Protein AF-A0A6C0H0J2-F1 (afdb_monomer)

Mean predicted aligned error: 14.06 Å

Sequence (128 aa):
MAEENIIEDLKEMIVNWLSLDDKIKEISNGLKELNNEKKQFESYILDYMTKLNKPIIDTSSGKLIKDEKKTKKSLKEDIVTSALTEITGDKIKAAEFTKFIFDKRPEVENIKLKRMKLPNKNVKTKNI

InterPro domains:
  IPR043918 Protein of unknown function DUF5760 [PF19064] (34-116)

pLDDT: mean 75.24, std 10.93, range [40.91, 89.19]

Organism: NCBI:txid1070528

Structure (mmCIF, N/CA/C/O backbone):
data_AF-A0A6C0H0J2-F1
#
_entry.id   AF-A0A6C0H0J2-F1
#
loop_
_atom_site.group_PDB
_atom_site.id
_atom_site.type_symbol
_atom_site.label_atom_id
_atom_site.label_alt_id
_atom_site.label_comp_id
_atom_site.label_asym_id
_atom_site.label_entity_id
_atom_site.label_seq_id
_atom_site.pdbx_PDB_ins_code
_atom_site.Cartn_x
_atom_site.Cartn_y
_atom_site.Cartn_z
_atom_site.occupancy
_atom_site.B_iso_or_equiv
_atom_site.auth_seq_id
_atom_site.auth_comp_id
_atom_site.auth_asym_id
_atom_site.auth_atom_id
_atom_site.pdbx_PDB_model_num
ATOM 1 N N . MET A 1 1 ? -3.577 7.032 -48.182 1.00 53.25 1 MET A N 1
ATOM 2 C CA . MET A 1 1 ? -2.225 7.551 -47.874 1.00 53.25 1 MET A CA 1
ATOM 3 C C . MET A 1 1 ? -2.108 8.188 -46.488 1.00 53.25 1 MET A C 1
ATOM 5 O O . MET A 1 1 ? -1.158 7.849 -45.806 1.00 53.25 1 MET A O 1
ATOM 9 N N . ALA A 1 2 ? -3.017 9.061 -46.023 1.00 59.59 2 ALA A N 1
ATOM 10 C CA . ALA A 1 2 ? -2.908 9.620 -44.660 1.00 59.59 2 ALA A CA 1
ATOM 11 C C . ALA A 1 2 ? -3.214 8.594 -43.544 1.00 59.59 2 ALA A C 1
ATOM 13 O O . ALA A 1 2 ? -2.555 8.592 -42.514 1.00 59.59 2 ALA A O 1
ATOM 14 N N . GLU A 1 3 ? -4.172 7.692 -43.769 1.00 60.56 3 GLU A N 1
ATOM 15 C CA . GLU A 1 3 ? -4.593 6.693 -42.773 1.00 60.56 3 GLU A CA 1
ATOM 16 C C . GLU A 1 3 ? -3.572 5.559 -42.566 1.00 60.56 3 GLU A C 1
ATOM 18 O O . GLU A 1 3 ? -3.422 5.068 -41.453 1.00 60.56 3 GLU A O 1
ATOM 23 N N . GLU A 1 4 ? -2.817 5.176 -43.601 1.00 62.44 4 GLU A N 1
ATOM 24 C CA . GLU A 1 4 ? -1.798 4.115 -43.510 1.00 62.44 4 GLU A CA 1
ATOM 25 C C . GLU A 1 4 ? -0.586 4.523 -42.669 1.00 62.44 4 GLU A C 1
ATOM 27 O O . GLU A 1 4 ? -0.106 3.717 -41.876 1.00 62.44 4 GLU A O 1
ATOM 32 N N . ASN A 1 5 ? -0.140 5.780 -42.765 1.00 66.44 5 ASN A N 1
ATOM 33 C CA . ASN A 1 5 ? 0.973 6.277 -41.947 1.00 66.44 5 ASN A CA 1
ATOM 34 C C . ASN A 1 5 ? 0.604 6.320 -40.454 1.00 66.44 5 ASN A C 1
ATOM 36 O O . ASN A 1 5 ? 1.403 5.936 -39.609 1.00 66.44 5 ASN A O 1
ATOM 40 N N . ILE A 1 6 ? -0.643 6.687 -40.131 1.00 70.94 6 ILE A N 1
ATOM 41 C CA . ILE A 1 6 ? -1.146 6.706 -38.746 1.00 70.94 6 ILE A CA 1
ATOM 42 C C . ILE A 1 6 ? -1.169 5.290 -38.153 1.00 70.94 6 ILE A C 1
ATOM 44 O O . ILE A 1 6 ? -0.875 5.097 -36.974 1.00 70.94 6 ILE A O 1
ATOM 48 N N . ILE A 1 7 ? -1.514 4.283 -38.958 1.00 72.50 7 ILE A N 1
ATOM 49 C CA . ILE A 1 7 ? -1.540 2.885 -38.517 1.00 72.50 7 ILE A CA 1
ATOM 50 C C . ILE A 1 7 ? -0.120 2.362 -38.260 1.00 72.50 7 ILE A C 1
ATOM 52 O O . ILE A 1 7 ? 0.075 1.602 -37.309 1.00 72.50 7 ILE A O 1
ATOM 56 N N . GLU A 1 8 ? 0.864 2.757 -39.068 1.00 74.25 8 GLU A N 1
ATOM 57 C CA . GLU A 1 8 ? 2.257 2.337 -38.888 1.00 74.25 8 GLU A CA 1
ATOM 58 C C . GLU A 1 8 ? 2.889 2.983 -37.642 1.00 74.25 8 GLU A C 1
ATOM 60 O O . GLU A 1 8 ? 3.442 2.269 -36.802 1.00 74.25 8 GLU A O 1
ATOM 65 N N . ASP A 1 9 ? 2.666 4.284 -37.427 1.00 75.94 9 ASP A N 1
ATOM 66 C CA . ASP A 1 9 ? 3.095 4.997 -36.213 1.00 75.94 9 ASP A CA 1
ATOM 67 C C . ASP A 1 9 ? 2.476 4.378 -34.944 1.00 75.94 9 ASP A C 1
ATOM 69 O O . ASP A 1 9 ? 3.144 4.184 -33.923 1.00 75.94 9 ASP A O 1
ATOM 73 N N . LEU A 1 10 ? 1.195 3.993 -35.004 1.00 77.19 10 LEU A N 1
ATOM 74 C CA . LEU A 1 10 ? 0.521 3.308 -33.899 1.00 77.19 10 LEU A CA 1
ATOM 75 C C . LEU A 1 10 ? 1.131 1.932 -33.609 1.00 77.19 10 LEU A C 1
ATOM 77 O O . LEU A 1 10 ? 1.275 1.571 -32.438 1.00 77.19 10 LEU A O 1
ATOM 81 N N . LYS A 1 11 ? 1.506 1.157 -34.635 1.00 78.44 11 LYS A N 1
ATOM 82 C CA . LYS A 1 11 ? 2.172 -0.141 -34.436 1.00 78.44 11 LYS A CA 1
ATOM 83 C C . LYS A 1 11 ? 3.514 0.036 -33.737 1.00 78.44 11 LYS A C 1
ATOM 85 O O . LYS A 1 11 ? 3.776 -0.688 -32.775 1.00 78.44 11 LYS A O 1
ATOM 90 N N . GLU A 1 12 ? 4.330 1.001 -34.158 1.00 82.88 12 GLU A N 1
ATOM 91 C CA . GLU A 1 12 ? 5.611 1.284 -33.505 1.00 82.88 12 GLU A CA 1
ATOM 92 C C . GLU A 1 12 ? 5.419 1.722 -32.048 1.00 82.88 12 GLU A C 1
ATOM 94 O O . GLU A 1 12 ? 6.089 1.205 -31.150 1.00 82.88 12 GLU A O 1
ATOM 99 N N . MET A 1 13 ? 4.449 2.602 -31.774 1.00 80.00 13 MET A N 1
ATOM 100 C CA . MET A 1 13 ? 4.119 3.009 -30.404 1.00 80.00 13 MET A CA 1
ATOM 101 C C . MET A 1 13 ? 3.652 1.830 -29.541 1.00 80.00 13 MET A C 1
ATOM 103 O O . MET A 1 13 ? 4.053 1.736 -28.380 1.00 80.00 13 MET A O 1
ATOM 107 N N . ILE A 1 14 ? 2.853 0.906 -30.084 1.00 81.62 14 ILE A N 1
ATOM 108 C CA . ILE A 1 14 ? 2.399 -0.295 -29.365 1.00 81.62 14 ILE A CA 1
ATOM 109 C C . ILE A 1 14 ? 3.573 -1.237 -29.074 1.00 81.62 14 ILE A C 1
ATOM 111 O O . ILE A 1 14 ? 3.680 -1.741 -27.955 1.00 81.62 14 ILE A O 1
ATOM 115 N N . VAL A 1 15 ? 4.471 -1.466 -30.038 1.00 84.31 15 VAL A N 1
ATOM 116 C CA . VAL A 1 15 ? 5.667 -2.306 -29.846 1.00 84.31 15 VAL A CA 1
ATOM 117 C C . VAL A 1 15 ? 6.587 -1.697 -28.789 1.00 84.31 15 VAL A C 1
ATOM 119 O O . VAL A 1 15 ? 7.010 -2.392 -27.860 1.00 84.31 15 VAL A O 1
ATOM 122 N N . ASN A 1 16 ? 6.825 -0.388 -28.864 1.00 85.81 16 ASN A N 1
ATOM 123 C CA . ASN A 1 16 ? 7.599 0.337 -27.862 1.00 85.81 16 ASN A CA 1
ATOM 124 C C . ASN A 1 16 ? 6.941 0.243 -26.481 1.00 85.81 16 ASN A C 1
ATOM 126 O O . ASN A 1 16 ? 7.617 -0.092 -25.508 1.00 85.81 16 ASN A O 1
ATOM 130 N N . TRP A 1 17 ? 5.623 0.435 -26.391 1.00 84.75 17 TRP A N 1
ATOM 131 C CA . TRP A 1 17 ? 4.876 0.303 -25.141 1.00 84.75 17 TRP A CA 1
ATOM 132 C C . TRP A 1 17 ? 4.976 -1.109 -24.544 1.00 84.75 17 TRP A C 1
ATOM 134 O O . TRP A 1 17 ? 5.211 -1.252 -23.345 1.00 84.75 17 TRP A O 1
ATOM 144 N N . LEU A 1 18 ? 4.872 -2.156 -25.369 1.00 83.50 18 LEU A N 1
ATOM 145 C CA . LEU A 1 18 ? 5.041 -3.544 -24.929 1.00 83.50 18 LEU A CA 1
ATOM 146 C C . LEU A 1 18 ? 6.457 -3.812 -24.409 1.00 83.50 18 LEU A C 1
ATOM 148 O O . LEU A 1 18 ? 6.607 -4.452 -23.369 1.00 83.50 18 LEU A O 1
ATOM 152 N N . SER A 1 19 ? 7.481 -3.284 -25.084 1.00 85.19 19 SER A N 1
ATOM 153 C CA . SER A 1 19 ? 8.870 -3.425 -24.637 1.00 85.19 19 SER A CA 1
ATOM 154 C C . SER A 1 19 ? 9.119 -2.735 -23.289 1.00 85.19 19 SER A C 1
ATOM 156 O O . SER A 1 19 ? 9.846 -3.260 -22.445 1.00 85.19 19 SER A O 1
ATOM 158 N N . LEU A 1 20 ? 8.481 -1.582 -23.056 1.00 84.44 20 LEU A N 1
ATOM 159 C CA . LEU A 1 20 ? 8.546 -0.868 -21.783 1.00 84.44 20 LEU A CA 1
ATOM 160 C C . LEU A 1 20 ? 7.810 -1.632 -20.677 1.00 84.44 20 LEU A C 1
ATOM 162 O O . LEU A 1 20 ? 8.346 -1.756 -19.579 1.00 84.44 20 LEU A O 1
ATOM 166 N N . ASP A 1 21 ? 6.630 -2.189 -20.958 1.00 82.69 21 ASP A N 1
ATOM 167 C CA . ASP A 1 21 ? 5.885 -3.037 -20.015 1.00 82.69 21 ASP A CA 1
ATOM 168 C C . ASP A 1 21 ? 6.693 -4.279 -19.597 1.00 82.69 21 ASP A C 1
ATOM 170 O O . ASP A 1 21 ? 6.709 -4.636 -18.416 1.00 82.69 21 ASP A O 1
ATOM 174 N N . ASP A 1 22 ? 7.406 -4.912 -20.533 1.00 84.31 22 ASP A N 1
ATOM 175 C CA . ASP A 1 22 ? 8.279 -6.052 -20.235 1.00 84.31 22 ASP A CA 1
ATOM 176 C C . ASP A 1 22 ? 9.484 -5.645 -19.368 1.00 84.31 22 ASP A C 1
ATOM 178 O O . ASP A 1 22 ? 9.700 -6.246 -18.312 1.00 84.31 22 ASP A O 1
ATOM 182 N N . LYS A 1 23 ? 10.183 -4.553 -19.707 1.00 87.38 23 LYS A N 1
ATOM 183 C CA . LYS A 1 23 ? 11.284 -4.018 -18.879 1.00 87.38 23 LYS A CA 1
ATOM 184 C C . LYS A 1 23 ? 10.828 -3.634 -17.470 1.00 87.38 23 LYS A C 1
ATOM 186 O O . LYS A 1 23 ? 11.516 -3.921 -16.492 1.00 87.38 23 LYS A O 1
ATOM 191 N N . ILE A 1 24 ? 9.654 -3.009 -17.339 1.00 86.06 24 ILE A N 1
ATOM 192 C CA . ILE A 1 24 ? 9.083 -2.646 -16.034 1.00 86.06 24 ILE A CA 1
ATOM 193 C C . ILE A 1 24 ? 8.821 -3.899 -15.199 1.00 86.06 24 ILE A C 1
ATOM 195 O O . ILE A 1 24 ? 9.069 -3.885 -13.994 1.00 86.06 24 ILE A O 1
ATOM 199 N N . LYS A 1 25 ? 8.344 -4.991 -15.804 1.00 84.44 25 LYS A N 1
ATOM 200 C CA . LYS A 1 25 ? 8.116 -6.251 -15.083 1.00 84.44 25 LYS A CA 1
ATOM 201 C C . LYS A 1 25 ? 9.409 -6.881 -14.595 1.00 84.44 25 LYS A C 1
ATOM 203 O O . LYS A 1 25 ? 9.448 -7.313 -13.445 1.00 84.44 25 LYS A O 1
ATOM 208 N N . GLU A 1 26 ? 10.446 -6.908 -15.425 1.00 87.12 26 GLU A N 1
ATOM 209 C CA . GLU A 1 26 ? 11.760 -7.430 -15.038 1.00 87.12 26 GLU A CA 1
ATOM 210 C C . GLU A 1 26 ? 12.349 -6.635 -13.869 1.00 87.12 26 GLU A C 1
ATOM 212 O O . GLU A 1 26 ? 12.660 -7.209 -12.823 1.00 87.12 26 GLU A O 1
ATOM 217 N N . ILE A 1 27 ? 12.387 -5.303 -13.989 1.00 89.19 27 ILE A N 1
ATOM 218 C CA . ILE A 1 27 ? 12.873 -4.418 -12.922 1.00 89.19 27 ILE A CA 1
ATOM 219 C C . ILE A 1 27 ? 12.006 -4.553 -11.667 1.00 89.19 27 ILE A C 1
ATOM 221 O O . ILE A 1 27 ? 12.528 -4.604 -10.557 1.00 89.19 27 ILE A O 1
ATOM 225 N N . SER A 1 28 ? 10.680 -4.640 -11.810 1.00 84.56 28 SER A N 1
ATOM 226 C CA . SER A 1 28 ? 9.767 -4.798 -10.674 1.00 84.56 28 SER A CA 1
ATOM 227 C C . SER A 1 28 ? 9.992 -6.115 -9.934 1.00 84.56 28 SER A C 1
ATOM 229 O O . SER A 1 28 ? 9.892 -6.140 -8.708 1.00 84.56 28 SER A O 1
ATOM 231 N N . ASN A 1 29 ? 10.308 -7.200 -10.643 1.00 87.00 29 ASN A N 1
ATOM 232 C CA . ASN A 1 29 ? 10.634 -8.478 -10.018 1.00 87.00 29 ASN A CA 1
ATOM 233 C C . ASN A 1 29 ? 11.962 -8.400 -9.257 1.00 87.00 29 ASN A C 1
ATOM 235 O O . ASN A 1 29 ? 11.972 -8.719 -8.069 1.00 87.00 29 ASN A O 1
ATOM 239 N N . GLY A 1 30 ? 13.021 -7.857 -9.867 1.00 85.81 30 GLY A N 1
ATOM 240 C CA . GLY A 1 30 ? 14.292 -7.635 -9.162 1.00 85.81 30 GLY A CA 1
ATOM 241 C C . GLY A 1 30 ? 14.137 -6.705 -7.950 1.00 85.81 30 GLY A C 1
ATOM 242 O O . GLY A 1 30 ? 14.680 -6.956 -6.877 1.00 85.81 30 GLY A O 1
ATOM 243 N N . LEU A 1 31 ? 13.300 -5.670 -8.059 1.00 84.56 31 LEU A N 1
ATOM 244 C CA . LEU A 1 31 ? 12.986 -4.769 -6.950 1.00 84.56 31 LEU A CA 1
ATOM 245 C C . LEU A 1 31 ? 12.247 -5.482 -5.807 1.00 84.56 31 LEU A C 1
ATOM 247 O O . LEU A 1 31 ? 12.436 -5.129 -4.642 1.00 84.56 31 LEU A O 1
ATOM 251 N N . LYS A 1 32 ? 11.386 -6.464 -6.103 1.00 85.00 32 LYS A N 1
ATOM 252 C CA . LYS A 1 32 ? 10.722 -7.272 -5.067 1.00 85.00 32 LYS A CA 1
ATOM 253 C C . LYS A 1 32 ? 11.722 -8.150 -4.327 1.00 85.00 32 LYS A C 1
ATOM 255 O O . LYS A 1 32 ? 11.633 -8.217 -3.105 1.00 85.00 32 LYS A O 1
ATOM 260 N N . GLU A 1 33 ? 12.652 -8.777 -5.042 1.00 87.62 33 GLU A N 1
ATOM 261 C CA . GLU A 1 33 ? 13.705 -9.615 -4.455 1.00 87.62 33 GLU A CA 1
ATOM 262 C C . GLU A 1 33 ? 14.607 -8.792 -3.531 1.00 87.62 33 GLU A C 1
ATOM 264 O O . GLU A 1 33 ? 14.683 -9.088 -2.338 1.00 87.62 33 GLU A O 1
ATOM 269 N N . LEU A 1 34 ? 15.148 -7.670 -4.020 1.00 84.69 34 LEU A N 1
ATOM 270 C CA . LEU A 1 34 ? 15.971 -6.755 -3.219 1.00 84.69 34 LEU A CA 1
ATOM 271 C C . LEU A 1 34 ? 15.228 -6.217 -1.988 1.00 84.69 34 LEU A C 1
ATOM 273 O O . LEU A 1 34 ? 15.791 -6.125 -0.897 1.00 84.69 34 LEU A O 1
ATOM 277 N N . ASN A 1 35 ? 13.944 -5.870 -2.130 1.00 81.50 35 ASN A N 1
ATOM 278 C CA . ASN A 1 35 ? 13.137 -5.438 -0.988 1.00 81.50 35 ASN A CA 1
ATOM 279 C C . ASN A 1 35 ? 12.871 -6.572 0.007 1.00 81.50 35 ASN A C 1
ATOM 281 O O . ASN A 1 35 ? 12.743 -6.301 1.201 1.00 81.50 35 ASN A O 1
ATOM 285 N N . ASN A 1 36 ? 12.749 -7.817 -0.453 1.00 85.31 36 ASN A N 1
ATOM 286 C CA . ASN A 1 36 ? 12.559 -8.961 0.427 1.00 85.31 36 ASN A CA 1
ATOM 287 C C . ASN A 1 36 ? 13.829 -9.247 1.232 1.00 85.31 36 ASN A C 1
ATOM 289 O O . ASN A 1 36 ? 13.753 -9.342 2.455 1.00 85.31 36 ASN A O 1
ATOM 293 N N . GLU A 1 37 ? 14.988 -9.281 0.574 1.00 85.81 37 GLU A N 1
ATOM 294 C CA . GLU A 1 37 ? 16.284 -9.426 1.244 1.00 85.81 37 GLU A CA 1
ATOM 295 C C . GLU A 1 37 ? 16.507 -8.301 2.257 1.00 85.81 37 GLU A C 1
ATOM 297 O O . GLU A 1 37 ? 16.794 -8.557 3.428 1.00 85.81 37 GLU A O 1
ATOM 302 N N . LYS A 1 38 ? 16.261 -7.045 1.858 1.00 83.56 38 LYS A N 1
ATOM 303 C CA . LYS A 1 38 ? 16.343 -5.893 2.764 1.00 83.56 38 LYS A CA 1
ATOM 304 C C . LYS A 1 38 ? 15.457 -6.070 3.998 1.00 83.56 38 LYS A C 1
ATOM 306 O O . LYS A 1 38 ? 15.921 -5.812 5.102 1.00 83.56 38 LYS A O 1
ATOM 311 N N . LYS A 1 39 ? 14.208 -6.520 3.835 1.00 81.88 39 LYS A N 1
ATOM 312 C CA . LYS A 1 39 ? 13.292 -6.763 4.964 1.00 81.88 39 LYS A CA 1
ATOM 313 C C . LYS A 1 39 ? 13.774 -7.880 5.882 1.00 81.88 39 LYS A C 1
ATOM 315 O O . LYS A 1 39 ? 13.591 -7.779 7.092 1.00 81.88 39 LYS A O 1
ATOM 320 N N . GLN A 1 40 ? 14.375 -8.933 5.329 1.00 83.94 40 GLN A N 1
ATOM 321 C CA . GLN A 1 40 ? 14.972 -9.995 6.136 1.00 83.94 40 GLN A CA 1
ATOM 322 C C . GLN A 1 40 ? 16.094 -9.422 7.004 1.00 83.94 40 GLN A C 1
ATOM 324 O O . GLN A 1 40 ? 16.043 -9.573 8.224 1.00 83.94 40 GLN A O 1
ATOM 329 N N . PHE A 1 41 ? 17.039 -8.685 6.411 1.00 82.69 41 PHE A N 1
ATOM 330 C CA . PHE A 1 41 ? 18.100 -8.007 7.162 1.00 82.69 41 PHE A CA 1
ATOM 331 C C . PHE A 1 41 ? 17.551 -7.008 8.181 1.00 82.69 41 PHE A C 1
ATOM 333 O O . PHE A 1 41 ? 18.004 -6.995 9.319 1.00 82.69 41 PHE A O 1
ATOM 340 N N . GLU A 1 42 ? 16.544 -6.215 7.819 1.00 80.75 42 GLU A N 1
ATOM 341 C CA . GLU A 1 42 ? 15.890 -5.268 8.722 1.00 80.75 42 GLU A CA 1
ATOM 342 C C . GLU A 1 42 ? 15.282 -5.976 9.938 1.00 80.75 42 GLU A C 1
ATOM 344 O O . GLU A 1 42 ? 15.499 -5.538 11.064 1.00 80.75 42 GLU A O 1
ATOM 349 N N . SER A 1 43 ? 14.603 -7.111 9.744 1.00 81.31 43 SER A N 1
ATOM 350 C CA . SER A 1 43 ? 14.065 -7.910 10.849 1.00 81.31 43 SER A CA 1
ATOM 351 C C . SER A 1 43 ? 15.168 -8.421 11.779 1.00 81.31 43 SER A C 1
A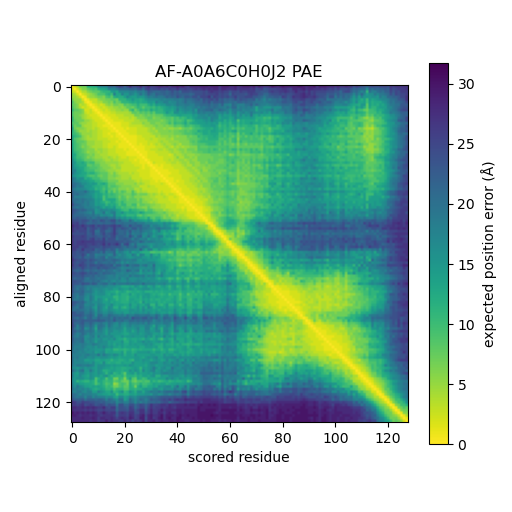TOM 353 O O . SER A 1 43 ? 15.006 -8.363 12.998 1.00 81.31 43 SER A O 1
ATOM 355 N N . TYR A 1 44 ? 16.292 -8.893 11.229 1.00 79.81 44 TYR A N 1
ATOM 356 C CA . TYR A 1 44 ? 17.440 -9.327 12.032 1.00 79.81 44 TYR A CA 1
ATOM 357 C C . TYR A 1 44 ? 18.075 -8.162 12.794 1.00 79.81 44 TYR A C 1
ATOM 359 O O . TYR A 1 44 ? 18.401 -8.298 13.972 1.00 79.81 44 TYR A O 1
ATOM 367 N N . ILE A 1 45 ? 18.221 -7.003 12.150 1.00 80.12 45 ILE A N 1
ATOM 368 C CA . ILE A 1 45 ? 18.804 -5.811 12.769 1.00 80.12 45 ILE A CA 1
ATOM 369 C C . ILE A 1 45 ? 17.885 -5.273 13.870 1.00 80.12 45 ILE A C 1
ATOM 371 O O . ILE A 1 45 ? 18.377 -4.924 14.937 1.00 80.12 45 ILE A O 1
ATOM 375 N N . LEU A 1 46 ? 16.566 -5.256 13.667 1.00 77.25 46 LEU A N 1
ATOM 376 C CA . LEU A 1 46 ? 15.597 -4.844 14.686 1.00 77.25 46 LEU A CA 1
ATOM 377 C C . LEU A 1 46 ? 15.596 -5.783 15.900 1.00 77.25 46 LEU A C 1
ATOM 379 O O . LEU A 1 46 ? 15.548 -5.304 17.036 1.00 77.25 46 LEU A O 1
ATOM 383 N N . ASP A 1 47 ? 15.686 -7.099 15.683 1.00 79.44 47 ASP A N 1
ATOM 384 C CA . ASP A 1 47 ? 15.826 -8.081 16.765 1.00 79.44 47 ASP A CA 1
ATOM 385 C C . ASP A 1 47 ? 17.143 -7.873 17.532 1.00 79.44 47 ASP A C 1
ATOM 387 O O . ASP A 1 47 ? 17.162 -7.818 18.763 1.00 79.44 47 ASP A O 1
ATOM 391 N N . TYR A 1 48 ? 18.243 -7.639 16.814 1.00 76.06 48 TYR A N 1
ATOM 392 C CA . TYR A 1 48 ? 19.551 -7.371 17.410 1.00 76.06 48 TYR A CA 1
ATOM 393 C C . TYR A 1 48 ? 19.600 -6.038 18.179 1.00 76.06 48 TYR A C 1
ATOM 395 O O . TYR A 1 48 ? 20.121 -5.982 19.294 1.00 76.06 48 TYR A O 1
ATOM 403 N N . MET A 1 49 ? 18.999 -4.973 17.638 1.00 73.25 49 MET A N 1
ATOM 404 C CA . MET A 1 49 ? 18.850 -3.671 18.303 1.00 73.25 49 MET A CA 1
ATOM 405 C C . MET A 1 49 ? 18.015 -3.781 19.582 1.00 73.25 49 MET A C 1
ATOM 407 O O . MET A 1 49 ? 18.346 -3.149 20.586 1.00 73.25 49 MET A O 1
ATOM 411 N N . THR A 1 50 ? 16.966 -4.609 19.560 1.00 74.06 50 THR A N 1
ATOM 412 C CA . THR A 1 50 ? 16.118 -4.878 20.730 1.00 74.06 50 THR A CA 1
ATOM 413 C C . THR A 1 50 ? 16.891 -5.655 21.798 1.00 74.06 50 THR A C 1
ATOM 415 O O . THR A 1 50 ? 16.864 -5.272 22.965 1.00 74.06 50 THR A O 1
ATOM 418 N N . LYS A 1 51 ? 17.652 -6.687 21.409 1.00 72.81 51 LYS A N 1
ATOM 419 C CA . LYS A 1 51 ? 18.493 -7.487 22.321 1.00 72.81 51 LYS A CA 1
ATOM 420 C C . LYS A 1 51 ? 19.612 -6.682 22.977 1.00 72.81 51 LYS A C 1
ATOM 422 O O . LYS A 1 51 ? 19.902 -6.885 24.151 1.00 72.81 51 LYS A O 1
ATOM 427 N N . LEU A 1 52 ? 20.241 -5.772 22.234 1.00 69.50 52 LEU A N 1
ATOM 428 C CA . LEU A 1 52 ? 21.321 -4.924 22.743 1.00 69.50 52 LEU A CA 1
ATOM 429 C C . LEU A 1 52 ? 20.833 -3.651 23.444 1.00 69.50 52 LEU A C 1
ATOM 431 O O . LEU A 1 52 ? 21.659 -2.913 23.980 1.00 69.50 52 LEU A O 1
ATOM 435 N N . ASN A 1 53 ? 19.525 -3.371 23.412 1.00 62.88 53 ASN A N 1
ATOM 436 C CA . ASN A 1 53 ? 18.917 -2.138 23.916 1.00 62.88 53 ASN A CA 1
ATOM 437 C C . ASN A 1 53 ? 19.604 -0.859 23.384 1.00 62.88 53 ASN A C 1
ATOM 439 O O . ASN A 1 53 ? 19.685 0.159 24.072 1.00 62.88 53 ASN A O 1
ATOM 443 N N . LYS A 1 54 ? 20.143 -0.922 22.157 1.00 66.31 54 LYS A N 1
ATOM 444 C CA . LYS A 1 54 ? 20.812 0.195 21.478 1.00 66.31 54 LYS A CA 1
ATOM 445 C C . LYS A 1 54 ? 19.894 0.717 20.370 1.00 66.31 54 LYS A C 1
ATOM 447 O O . LYS A 1 54 ? 19.838 0.109 19.302 1.00 66.31 54 LYS A O 1
ATOM 452 N N . PRO A 1 55 ? 19.175 1.832 20.595 1.00 62.34 55 PRO A N 1
ATOM 453 C CA . PRO A 1 55 ? 18.212 2.370 19.630 1.00 62.34 55 PRO A CA 1
ATOM 454 C C . PRO A 1 55 ? 18.869 3.013 18.397 1.00 62.34 55 PRO A C 1
ATOM 456 O O . PRO A 1 55 ? 18.177 3.321 17.427 1.00 62.34 55 PRO A O 1
ATOM 459 N N . ILE A 1 56 ? 20.188 3.225 18.440 1.00 62.50 56 ILE A N 1
ATOM 460 C CA . ILE A 1 56 ? 20.975 3.856 17.383 1.00 62.50 56 ILE A CA 1
ATOM 461 C C . ILE A 1 56 ? 22.198 2.981 17.112 1.00 62.50 56 ILE A C 1
ATOM 463 O O . ILE A 1 56 ? 22.956 2.670 18.034 1.00 62.50 56 ILE A O 1
ATOM 467 N N . ILE A 1 57 ? 22.385 2.592 15.853 1.00 68.25 57 ILE A N 1
ATOM 468 C CA . ILE A 1 57 ? 23.622 1.972 15.371 1.00 68.25 57 ILE A CA 1
ATOM 469 C C . ILE A 1 57 ? 24.276 2.962 14.410 1.00 68.25 57 ILE A C 1
ATOM 471 O O . ILE A 1 57 ? 23.694 3.314 13.383 1.00 68.25 57 ILE A O 1
ATOM 475 N N . ASP A 1 58 ? 25.483 3.412 14.742 1.00 62.84 58 ASP A N 1
ATOM 476 C CA . ASP A 1 58 ? 26.320 4.165 13.814 1.00 62.84 58 ASP A CA 1
ATOM 477 C C . ASP A 1 58 ? 26.957 3.179 12.825 1.00 62.84 58 ASP A C 1
ATOM 479 O O . ASP A 1 58 ? 27.656 2.241 13.209 1.00 62.84 58 ASP A O 1
ATOM 483 N N . THR A 1 59 ? 26.685 3.369 11.539 1.00 71.19 59 THR A N 1
ATOM 484 C CA . THR A 1 59 ? 27.306 2.625 10.437 1.00 71.19 59 THR A CA 1
ATOM 485 C C . THR A 1 59 ? 28.239 3.553 9.665 1.00 71.19 59 THR A C 1
ATOM 487 O O . THR A 1 59 ? 28.069 4.773 9.685 1.00 71.19 59 THR A O 1
ATOM 490 N N . SER A 1 60 ? 29.199 2.995 8.923 1.00 61.69 60 SER A N 1
ATOM 491 C CA . SER A 1 60 ? 30.154 3.776 8.118 1.00 61.69 60 SER A CA 1
ATOM 492 C C . SER A 1 60 ? 29.496 4.693 7.077 1.00 61.69 60 SER A C 1
ATOM 494 O O . SER A 1 60 ? 30.136 5.630 6.613 1.00 61.69 60 SER A O 1
ATOM 496 N N . SER A 1 61 ? 28.227 4.449 6.724 1.00 65.19 61 SER A N 1
ATOM 497 C CA . SER A 1 61 ? 27.458 5.244 5.758 1.00 65.19 61 SER A CA 1
ATOM 498 C C . SER A 1 61 ? 26.329 6.079 6.390 1.00 65.19 61 SER A C 1
ATOM 500 O O . SER A 1 61 ? 25.585 6.730 5.656 1.00 65.19 61 SER A O 1
ATOM 502 N N . GLY A 1 62 ? 26.165 6.076 7.722 1.00 68.88 62 GLY A N 1
ATOM 503 C CA . GLY A 1 62 ? 25.129 6.858 8.411 1.00 68.88 62 GLY A CA 1
ATOM 504 C C . GLY A 1 62 ? 24.595 6.227 9.702 1.00 68.88 62 GLY A C 1
ATOM 505 O O . GLY A 1 62 ? 25.069 5.185 10.150 1.00 68.88 62 GLY A O 1
ATOM 506 N N . LYS A 1 63 ? 23.582 6.855 10.309 1.00 71.12 63 LYS A N 1
ATOM 507 C CA . LYS A 1 63 ? 22.944 6.376 11.549 1.00 71.12 63 LYS A CA 1
ATOM 508 C C . LYS A 1 63 ? 21.686 5.578 11.237 1.00 71.12 63 LYS A C 1
ATOM 510 O O . LYS A 1 63 ? 20.805 6.080 10.540 1.00 71.12 63 LYS A O 1
ATOM 515 N N . LEU A 1 64 ? 21.574 4.374 11.789 1.00 71.56 64 LEU A N 1
ATOM 516 C CA . LEU A 1 64 ? 20.340 3.599 11.760 1.00 71.56 64 LEU A CA 1
ATOM 517 C C . LEU A 1 64 ? 19.571 3.846 13.058 1.00 71.56 64 LEU A C 1
ATOM 519 O O . LEU A 1 64 ? 20.074 3.546 14.140 1.00 71.56 64 LEU A O 1
ATOM 523 N N . ILE A 1 65 ? 18.366 4.403 12.941 1.00 68.94 65 ILE A N 1
ATOM 524 C CA . ILE A 1 65 ? 17.475 4.695 14.067 1.00 68.94 65 ILE A CA 1
ATOM 525 C C . ILE A 1 65 ? 16.226 3.836 13.911 1.00 68.94 65 ILE A C 1
ATOM 527 O O . ILE A 1 65 ? 15.638 3.777 12.829 1.00 68.94 65 ILE A O 1
ATOM 531 N N . LYS A 1 66 ? 15.802 3.198 15.001 1.00 67.62 66 LYS A N 1
ATOM 532 C CA . LYS A 1 66 ? 14.499 2.538 15.059 1.00 67.62 66 LYS A CA 1
ATOM 533 C C . LYS A 1 66 ? 13.392 3.600 15.135 1.00 67.62 66 LYS A C 1
ATOM 535 O O . LYS A 1 66 ? 13.132 4.142 16.205 1.00 67.62 66 LYS A O 1
ATOM 540 N N . ASP A 1 67 ? 12.762 3.907 14.003 1.00 65.56 67 ASP A N 1
ATOM 541 C CA . ASP A 1 67 ? 11.624 4.833 13.919 1.00 65.56 67 ASP A CA 1
ATOM 542 C C . ASP A 1 67 ? 10.300 4.048 13.912 1.00 65.56 67 ASP A C 1
ATOM 544 O O . ASP A 1 67 ? 9.978 3.336 12.958 1.00 65.56 67 ASP A O 1
ATOM 548 N N . GLU A 1 68 ? 9.533 4.149 14.997 1.00 64.00 68 GL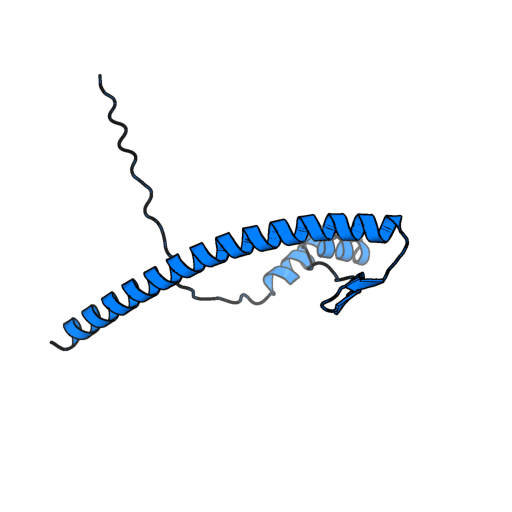U A N 1
ATOM 549 C CA . GLU A 1 68 ? 8.215 3.524 15.118 1.00 64.00 68 GLU A CA 1
ATOM 550 C C . GLU A 1 68 ? 7.112 4.517 14.734 1.00 64.00 68 GLU A C 1
ATOM 552 O O . GLU A 1 68 ? 6.611 5.288 15.556 1.00 64.00 68 GLU A O 1
ATOM 557 N N . LYS A 1 69 ? 6.666 4.466 13.476 1.00 67.75 69 LYS A N 1
ATOM 558 C CA . LYS A 1 69 ? 5.522 5.263 13.016 1.00 67.75 69 LYS A CA 1
ATOM 559 C C . LYS A 1 69 ? 4.213 4.515 13.237 1.00 67.75 69 LYS A C 1
ATOM 561 O O . LYS A 1 69 ? 3.983 3.444 12.678 1.00 67.75 69 LYS A O 1
ATOM 566 N N . LYS A 1 70 ? 3.304 5.115 14.008 1.00 63.16 70 LYS A N 1
ATOM 567 C CA . LYS A 1 70 ? 1.921 4.638 14.147 1.00 63.16 70 LYS A CA 1
ATOM 568 C C . LYS A 1 70 ? 1.047 5.314 13.095 1.00 63.16 70 LYS A C 1
ATOM 570 O O . LYS A 1 70 ? 0.761 6.504 13.191 1.00 63.16 70 LYS A O 1
ATOM 575 N N . THR A 1 71 ? 0.592 4.554 12.104 1.00 72.06 71 THR A N 1
ATOM 576 C CA . THR A 1 71 ? -0.353 5.035 11.084 1.00 72.06 71 THR A CA 1
ATOM 577 C C . THR A 1 71 ? -1.715 4.379 11.285 1.00 72.06 71 THR A C 1
ATOM 579 O O . THR A 1 71 ? -1.810 3.174 11.528 1.00 72.06 71 THR A O 1
ATOM 582 N N . LYS A 1 72 ? -2.792 5.165 11.185 1.00 72.50 72 LYS A N 1
ATOM 583 C CA . LYS A 1 72 ? -4.161 4.638 11.236 1.00 72.50 72 LYS A CA 1
ATOM 584 C C . LYS A 1 72 ? -4.446 3.840 9.961 1.00 72.50 72 LYS A C 1
ATOM 586 O O . LYS A 1 72 ? -4.146 4.296 8.860 1.00 72.50 72 LYS A O 1
ATOM 591 N N . LYS A 1 73 ? -5.006 2.637 10.113 1.00 71.19 73 LYS A N 1
ATOM 592 C CA . LYS A 1 73 ? -5.402 1.785 8.981 1.00 71.19 73 LYS A CA 1
ATOM 593 C C . LYS A 1 73 ? -6.570 2.419 8.215 1.00 71.19 73 LYS A C 1
ATOM 595 O O . LYS A 1 73 ? -7.327 3.204 8.779 1.00 71.19 73 LYS A O 1
ATOM 600 N N . SER A 1 74 ? -6.709 2.050 6.940 1.00 75.69 74 SER A N 1
ATOM 601 C CA . SER A 1 74 ? -7.832 2.487 6.101 1.00 75.69 74 SER A CA 1
ATOM 602 C C . SER A 1 74 ? -9.173 2.090 6.722 1.00 75.69 74 SER A C 1
ATOM 604 O O . SER A 1 74 ? -9.292 1.014 7.318 1.00 75.69 74 SER A O 1
ATOM 606 N N . LEU A 1 75 ? -10.168 2.966 6.584 1.00 77.94 75 LEU A N 1
ATOM 607 C CA . LEU A 1 75 ? -11.493 2.784 7.159 1.00 77.94 75 LEU A CA 1
ATOM 608 C C . LEU A 1 75 ? -12.233 1.666 6.409 1.00 77.94 75 LEU A C 1
ATOM 610 O O . LEU A 1 75 ? -12.604 1.827 5.247 1.00 77.94 75 LEU A O 1
ATOM 614 N N . LYS A 1 76 ? -12.395 0.519 7.074 1.00 82.19 76 LYS A N 1
ATOM 615 C CA . LYS A 1 76 ? -13.142 -0.637 6.562 1.00 82.19 76 LYS A CA 1
ATOM 616 C C . LYS A 1 76 ? -14.611 -0.553 6.956 1.00 82.19 76 LYS A C 1
ATOM 618 O O . LYS A 1 76 ? -14.930 0.000 8.006 1.00 82.19 76 LYS A O 1
ATOM 623 N N . GLU A 1 77 ? -15.462 -1.185 6.154 1.00 80.38 77 GLU A N 1
ATOM 624 C CA . GLU A 1 77 ? -16.902 -1.305 6.401 1.00 80.38 77 GLU A CA 1
ATOM 625 C C . GLU A 1 77 ? -17.211 -1.857 7.803 1.00 80.38 77 GLU A C 1
ATOM 627 O O . GLU A 1 77 ? -18.052 -1.309 8.513 1.00 80.38 77 GLU A O 1
ATOM 632 N N . ASP A 1 78 ? -16.440 -2.847 8.262 1.00 82.06 78 ASP A N 1
ATOM 633 C CA . ASP A 1 78 ? -16.582 -3.444 9.598 1.00 82.06 78 ASP A CA 1
ATOM 634 C C . ASP A 1 78 ? -16.364 -2.433 10.732 1.00 82.06 78 ASP A C 1
ATOM 636 O O . ASP A 1 78 ? -17.073 -2.446 11.739 1.00 82.06 78 ASP A O 1
ATOM 640 N N . ILE A 1 79 ? -15.383 -1.536 10.571 1.00 82.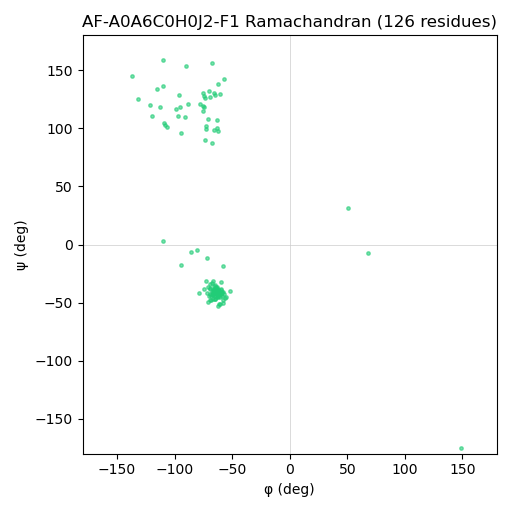94 79 ILE A N 1
ATOM 641 C CA . ILE A 1 79 ? -15.035 -0.525 11.579 1.00 82.94 79 ILE A CA 1
ATOM 642 C C . ILE A 1 79 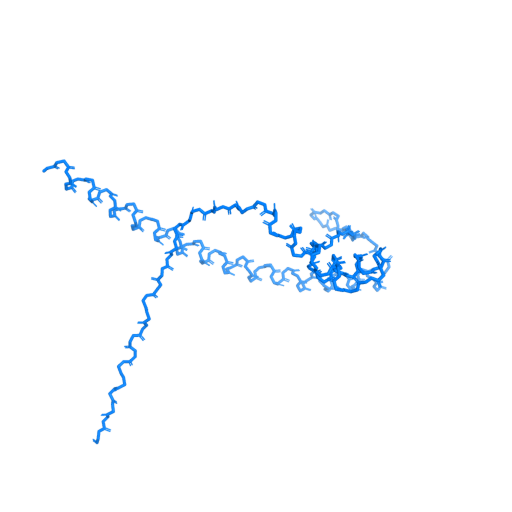? -16.134 0.536 11.635 1.00 82.94 79 ILE A C 1
ATOM 644 O O . ILE A 1 79 ? -16.539 0.941 12.721 1.00 82.94 79 ILE A O 1
ATOM 648 N N . VAL A 1 80 ? -16.641 0.949 10.470 1.00 83.19 80 VAL A N 1
ATOM 649 C CA . VAL A 1 80 ? -17.743 1.915 10.363 1.00 83.19 80 VAL A CA 1
ATOM 650 C C . VAL A 1 80 ? -19.018 1.335 10.959 1.00 83.19 80 VAL A C 1
ATOM 652 O O . VAL A 1 80 ? -19.640 1.981 11.791 1.00 83.19 80 VAL A O 1
ATOM 655 N N . THR A 1 81 ? -19.359 0.092 10.622 1.00 83.56 81 THR A N 1
ATOM 656 C CA . THR A 1 81 ? -20.558 -0.581 11.141 1.00 83.56 81 THR A CA 1
ATOM 657 C C . THR A 1 81 ? -20.476 -0.793 12.647 1.00 83.56 81 THR A C 1
ATOM 659 O O . THR A 1 81 ? -21.464 -0.577 13.344 1.00 83.56 81 THR A O 1
ATOM 662 N N . SER A 1 82 ? -19.302 -1.159 13.172 1.00 83.69 82 SER A N 1
ATOM 663 C CA . SER A 1 82 ? -19.092 -1.313 14.617 1.00 83.69 82 SER A CA 1
ATOM 664 C C . SER A 1 82 ? -19.234 0.025 15.348 1.00 83.69 82 SER A C 1
ATOM 666 O O . SER A 1 82 ? -19.987 0.107 16.313 1.00 83.69 82 SER A O 1
ATOM 668 N N . ALA A 1 83 ? -18.600 1.088 14.840 1.00 83.62 83 ALA A N 1
ATOM 669 C CA . ALA A 1 83 ? -18.707 2.429 15.414 1.00 83.62 83 ALA A CA 1
ATOM 670 C C . ALA A 1 83 ? -20.141 2.980 15.338 1.00 83.62 83 ALA A C 1
ATOM 672 O O . ALA A 1 83 ? -20.645 3.555 16.296 1.00 83.62 83 ALA A O 1
ATOM 673 N N . LEU A 1 84 ? -20.836 2.768 14.219 1.00 84.50 84 LEU A N 1
ATOM 674 C CA . LEU A 1 84 ? -22.230 3.177 14.069 1.00 84.50 84 LEU A CA 1
ATOM 675 C C . LEU A 1 84 ? -23.166 2.346 14.946 1.00 84.50 84 LEU A C 1
ATOM 677 O O . LEU A 1 84 ? -24.130 2.898 15.461 1.00 84.50 84 LEU A O 1
ATOM 681 N N . THR A 1 85 ? -22.885 1.061 15.170 1.00 87.12 85 THR A N 1
ATOM 682 C CA . THR A 1 85 ? -23.645 0.224 16.115 1.00 87.12 85 THR A CA 1
ATOM 683 C C . THR A 1 85 ? -23.482 0.740 17.543 1.00 87.12 85 THR A C 1
ATOM 685 O O . THR A 1 85 ? -24.459 0.797 18.281 1.00 87.12 85 THR A O 1
ATOM 688 N N . GLU A 1 86 ? -22.274 1.163 17.918 1.00 84.88 86 GLU A N 1
ATOM 689 C CA . GLU A 1 86 ? -21.985 1.749 19.231 1.00 84.88 86 GLU A CA 1
ATOM 690 C C . GLU A 1 86 ? -22.698 3.097 19.434 1.00 84.88 86 GLU A C 1
ATOM 692 O O . GLU A 1 86 ? -23.190 3.377 20.523 1.00 84.88 86 GLU A O 1
ATOM 697 N N . ILE A 1 87 ? -22.832 3.899 18.372 1.00 82.12 87 ILE A N 1
ATOM 698 C CA . ILE A 1 87 ? -23.518 5.201 18.412 1.00 82.12 87 ILE A CA 1
ATOM 699 C C . ILE A 1 87 ? -25.047 5.056 18.366 1.00 82.12 87 ILE A C 1
ATOM 701 O O . ILE A 1 87 ? -25.761 5.788 19.048 1.00 82.12 87 ILE A O 1
ATOM 705 N N . THR A 1 88 ? -25.565 4.157 17.528 1.00 82.19 88 THR A N 1
ATOM 706 C CA . THR A 1 88 ? -27.009 4.051 17.249 1.00 82.19 88 THR A CA 1
ATOM 707 C C . THR A 1 88 ? -27.725 3.022 18.117 1.00 82.19 88 THR A C 1
ATOM 709 O O . THR A 1 88 ? -28.950 3.056 18.189 1.00 82.19 88 THR A O 1
ATOM 712 N N . GLY A 1 89 ? -27.000 2.090 18.746 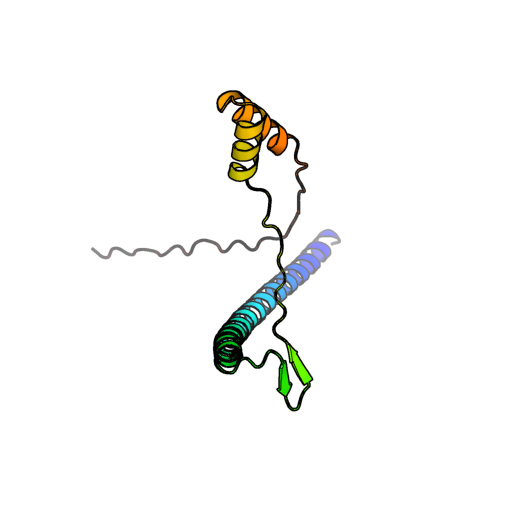1.00 83.25 89 GLY A N 1
ATOM 713 C CA . GLY A 1 89 ? -27.567 0.977 19.519 1.00 83.25 89 GLY A CA 1
ATOM 714 C C . GLY A 1 89 ? -28.313 -0.071 18.680 1.00 83.25 89 GLY A C 1
ATOM 715 O O . GLY A 1 89 ? -28.676 -1.124 19.197 1.00 83.25 89 GLY A O 1
ATOM 716 N N . ASP A 1 90 ? -28.503 0.183 17.383 1.00 85.69 90 ASP A N 1
ATOM 717 C CA . ASP A 1 90 ? -29.284 -0.626 16.451 1.00 85.69 90 ASP A CA 1
ATOM 718 C C . ASP A 1 90 ? -28.387 -1.118 15.310 1.00 85.69 90 ASP A C 1
ATOM 720 O O . ASP A 1 90 ? -27.996 -0.362 14.417 1.00 85.69 90 ASP A O 1
ATOM 724 N N . LYS A 1 91 ? -28.110 -2.426 15.284 1.00 81.31 91 LYS A N 1
ATOM 725 C CA . LYS A 1 91 ? -27.269 -3.049 14.242 1.00 81.31 91 LYS A CA 1
ATOM 726 C C . LYS A 1 91 ? -27.832 -2.873 12.828 1.00 81.31 91 LYS A C 1
ATOM 728 O O . LYS A 1 91 ? -27.069 -2.788 11.870 1.00 81.31 91 LYS A O 1
ATOM 733 N N . ILE A 1 92 ? -29.159 -2.827 12.696 1.00 83.00 92 ILE A N 1
ATOM 734 C CA . ILE A 1 92 ? -29.844 -2.740 11.399 1.00 83.00 92 ILE A CA 1
ATOM 735 C C . ILE A 1 92 ? -29.635 -1.351 10.785 1.00 83.00 92 ILE A C 1
ATOM 737 O O . ILE A 1 92 ? -29.168 -1.242 9.655 1.00 83.00 92 ILE A O 1
ATOM 741 N N . LYS A 1 93 ? -29.875 -0.290 11.565 1.00 81.94 93 LYS A N 1
ATOM 742 C CA . LYS A 1 93 ? -29.667 1.097 11.122 1.00 81.94 93 LYS A CA 1
ATOM 743 C C . LYS A 1 93 ? -28.194 1.391 10.860 1.00 81.94 93 LYS A C 1
ATOM 745 O O . LYS A 1 93 ? -27.866 2.056 9.883 1.00 81.94 93 LYS A O 1
ATOM 750 N N . ALA A 1 94 ? -27.296 0.861 11.692 1.00 82.44 94 ALA A N 1
ATOM 751 C CA . ALA A 1 94 ? -25.858 0.990 11.481 1.00 82.44 94 ALA A CA 1
ATOM 752 C C . ALA A 1 94 ? -25.420 0.433 10.115 1.00 82.44 94 ALA A C 1
ATOM 754 O O . ALA A 1 94 ? -24.644 1.082 9.420 1.00 82.44 94 AL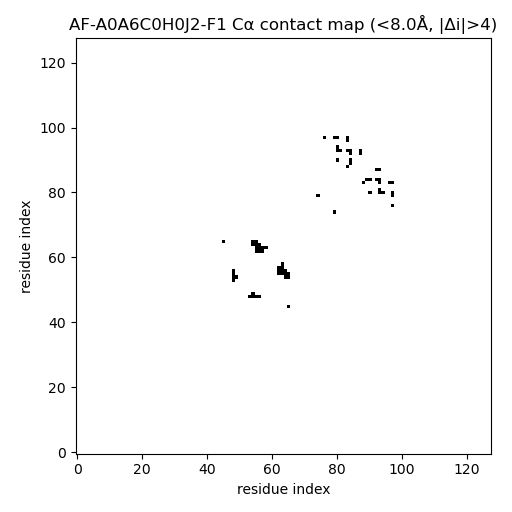A A O 1
ATOM 755 N N . ALA A 1 95 ? -25.953 -0.720 9.698 1.00 82.38 95 ALA A N 1
ATOM 756 C CA . ALA A 1 95 ? -25.657 -1.298 8.388 1.00 82.38 95 ALA A CA 1
ATOM 757 C C . ALA A 1 95 ? -26.205 -0.452 7.221 1.00 82.38 95 ALA A C 1
ATOM 759 O O . ALA A 1 95 ? -25.525 -0.297 6.207 1.00 82.38 95 ALA A O 1
ATOM 760 N N . GLU A 1 96 ? -27.401 0.128 7.358 1.00 84.12 96 GLU A N 1
ATOM 761 C CA . GLU A 1 96 ? -27.980 1.026 6.345 1.00 84.12 96 GLU A CA 1
ATOM 762 C C . GLU A 1 96 ? -27.157 2.309 6.180 1.00 84.12 96 GLU A C 1
ATOM 764 O O . GLU A 1 96 ? -26.843 2.711 5.058 1.00 84.12 96 GLU A O 1
ATOM 769 N N . PHE A 1 97 ? -26.735 2.917 7.291 1.00 83.25 97 PHE A N 1
ATOM 770 C CA . PHE A 1 97 ? -25.862 4.088 7.267 1.00 83.25 97 PHE A CA 1
ATOM 771 C C . PHE A 1 97 ? -24.487 3.773 6.690 1.00 83.25 97 PHE A C 1
ATOM 773 O O . PHE A 1 97 ? -23.962 4.571 5.913 1.00 83.25 97 PHE A O 1
ATOM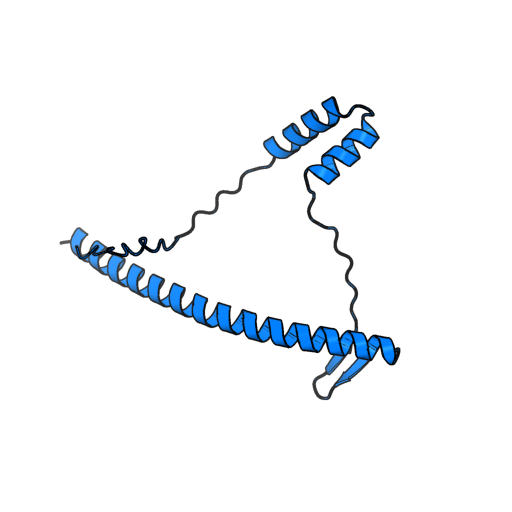 780 N N . THR A 1 98 ? -23.911 2.616 7.024 1.00 84.56 98 THR A N 1
ATOM 781 C CA . THR A 1 98 ? -22.649 2.189 6.424 1.00 84.56 98 THR A CA 1
ATOM 782 C C . THR A 1 98 ? -22.787 2.105 4.905 1.00 84.56 98 THR A C 1
ATOM 784 O O . THR A 1 98 ? -22.000 2.736 4.202 1.00 84.56 98 THR A O 1
ATOM 787 N N . LYS A 1 99 ? -23.815 1.423 4.384 1.00 84.81 99 LYS A N 1
ATOM 788 C CA . LYS A 1 99 ? -24.052 1.343 2.932 1.00 84.81 99 LYS A CA 1
ATOM 789 C C . LYS A 1 99 ? -24.183 2.722 2.295 1.00 84.81 99 LYS A C 1
ATOM 791 O O . LYS A 1 99 ? -23.484 3.011 1.332 1.00 84.81 99 LYS A O 1
ATOM 796 N N . PHE A 1 100 ? -24.966 3.612 2.901 1.00 86.06 100 PHE A N 1
ATOM 797 C CA . PHE A 1 100 ? -25.132 4.978 2.408 1.00 86.06 100 PHE A CA 1
ATOM 798 C C . PHE A 1 100 ? -23.813 5.771 2.346 1.00 86.06 100 PHE A C 1
ATOM 800 O O . PHE A 1 100 ? -23.576 6.524 1.400 1.00 86.06 100 PHE A O 1
ATOM 807 N N . ILE A 1 101 ? -22.931 5.606 3.338 1.00 85.25 101 ILE A N 1
ATOM 808 C CA . ILE A 1 101 ? -21.610 6.256 3.363 1.00 85.25 101 ILE A CA 1
ATOM 809 C C . ILE A 1 101 ? -20.720 5.740 2.226 1.00 85.25 101 ILE A C 1
ATOM 811 O O . ILE A 1 101 ? -19.996 6.528 1.614 1.00 85.25 101 ILE A O 1
ATOM 815 N N . PHE A 1 102 ? -20.759 4.436 1.950 1.00 84.31 102 PHE A N 1
ATOM 816 C CA . PHE A 1 102 ? -19.964 3.832 0.883 1.00 84.31 102 PHE A CA 1
ATOM 817 C C . PHE A 1 102 ? -20.522 4.143 -0.512 1.00 84.31 102 PHE A C 1
ATOM 819 O O . PHE A 1 102 ? -19.727 4.467 -1.389 1.00 84.31 102 PHE A O 1
ATOM 826 N N . ASP A 1 103 ? -21.844 4.166 -0.695 1.00 84.94 103 ASP A N 1
ATOM 827 C CA . ASP A 1 103 ? -22.491 4.508 -1.973 1.00 84.94 103 ASP A CA 1
ATOM 828 C C . ASP A 1 103 ? -22.267 5.973 -2.373 1.00 84.94 103 ASP A C 1
ATOM 830 O O . ASP A 1 103 ? -22.175 6.308 -3.550 1.00 84.94 103 ASP A O 1
ATOM 834 N N . LYS A 1 104 ? -22.142 6.877 -1.394 1.00 85.69 104 LYS A N 1
ATOM 835 C CA . LYS A 1 104 ? -21.861 8.297 -1.652 1.00 85.69 104 LYS A CA 1
ATOM 836 C C . LYS A 1 104 ? -20.377 8.578 -1.920 1.00 85.69 104 LYS A C 1
ATOM 838 O O . LYS A 1 104 ? -20.004 9.723 -2.194 1.00 85.69 104 LYS A O 1
ATOM 843 N N . ARG A 1 105 ? -19.505 7.573 -1.801 1.00 79.38 105 ARG A N 1
ATOM 844 C CA . ARG A 1 105 ? -18.072 7.738 -2.049 1.00 79.38 105 ARG A CA 1
ATOM 845 C C . ARG A 1 105 ? -17.852 7.965 -3.550 1.00 79.38 105 ARG A C 1
ATOM 847 O O . ARG A 1 105 ? -18.299 7.146 -4.343 1.00 79.38 105 ARG A O 1
ATOM 854 N N . PRO A 1 106 ? -17.152 9.036 -3.961 1.00 78.25 106 PRO A N 1
ATOM 855 C CA . PRO A 1 106 ? -16.938 9.299 -5.377 1.00 78.25 106 PRO A CA 1
ATOM 856 C C . PRO A 1 106 ? -16.076 8.198 -5.997 1.00 78.25 106 PRO A C 1
ATOM 858 O O . PRO A 1 106 ? -14.991 7.883 -5.493 1.00 78.25 106 PRO A O 1
ATOM 861 N N . GLU A 1 107 ? -16.555 7.635 -7.100 1.00 75.62 107 GLU A N 1
ATOM 862 C CA . GLU A 1 107 ? -15.770 6.730 -7.927 1.00 75.62 107 GLU A CA 1
ATOM 863 C C . GLU A 1 107 ? -14.748 7.536 -8.736 1.00 75.62 107 GLU A C 1
ATOM 865 O O . GLU A 1 107 ? -15.070 8.548 -9.356 1.00 75.62 107 GLU A O 1
ATOM 870 N N . VAL A 1 108 ? -13.487 7.101 -8.703 1.00 77.12 108 VAL A N 1
ATOM 871 C CA . VAL A 1 108 ? -12.411 7.682 -9.514 1.00 77.12 108 VAL A CA 1
ATOM 872 C C . VAL A 1 108 ? -12.057 6.680 -10.601 1.00 77.12 108 VAL A C 1
ATOM 874 O O . VAL A 1 108 ? -11.356 5.694 -10.350 1.00 77.12 108 VAL A O 1
ATOM 877 N N . GLU A 1 109 ? -12.532 6.935 -11.815 1.00 72.56 109 GLU A N 1
ATOM 878 C CA . GLU A 1 109 ? -12.191 6.129 -12.982 1.00 72.56 109 GLU A CA 1
ATOM 879 C C . GLU A 1 109 ? -10.757 6.428 -13.432 1.00 72.56 109 GLU A C 1
ATOM 881 O O . GLU A 1 109 ? -10.412 7.546 -13.806 1.00 72.56 109 GLU A O 1
ATOM 886 N N . ASN A 1 110 ? -9.896 5.410 -13.401 1.00 66.81 110 ASN A N 1
ATOM 887 C CA . ASN A 1 110 ? -8.546 5.491 -13.952 1.00 66.81 110 ASN A CA 1
ATOM 888 C C . ASN A 1 110 ? -8.470 4.643 -15.225 1.00 66.81 110 ASN A C 1
ATOM 890 O O . ASN A 1 110 ? -8.385 3.412 -15.155 1.00 66.81 110 ASN A O 1
ATOM 894 N N . ILE A 1 111 ? -8.472 5.301 -16.385 1.00 70.62 111 ILE A N 1
ATOM 895 C CA . ILE A 1 111 ? -8.288 4.647 -17.684 1.00 70.62 111 ILE A CA 1
ATOM 896 C C . ILE A 1 111 ? -6.808 4.285 -17.835 1.00 70.62 111 ILE A C 1
ATOM 898 O O .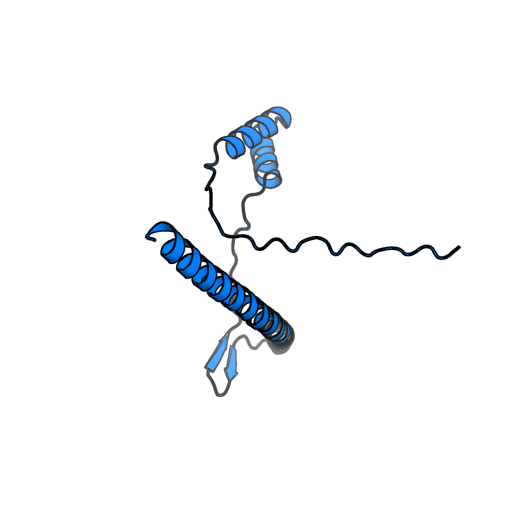 ILE A 1 111 ? -5.935 5.151 -17.824 1.00 70.62 111 ILE A O 1
ATOM 902 N N . LYS A 1 112 ? -6.515 2.990 -17.971 1.00 72.50 112 LYS A N 1
ATOM 903 C CA . LYS A 1 112 ? -5.153 2.476 -18.160 1.00 72.50 112 LYS A CA 1
ATOM 904 C C . LYS A 1 112 ? -5.117 1.390 -19.223 1.00 72.50 112 LYS A C 1
ATOM 906 O O . LYS A 1 112 ? -6.026 0.565 -19.311 1.00 72.50 112 LYS A O 1
ATOM 911 N N . LEU A 1 113 ? -4.023 1.345 -19.976 1.00 73.06 113 LEU A N 1
ATOM 912 C CA . LEU A 1 113 ? -3.734 0.234 -20.875 1.00 73.06 113 LEU A CA 1
ATOM 913 C C . LEU A 1 113 ? -3.492 -1.039 -20.049 1.00 73.06 113 LEU A C 1
ATOM 915 O O . LEU A 1 113 ? -2.728 -1.039 -19.081 1.00 73.06 113 LEU A O 1
ATOM 919 N N . LYS A 1 114 ? -4.158 -2.136 -20.422 1.00 75.00 114 LYS A N 1
ATOM 920 C CA . LYS A 1 114 ? -3.991 -3.453 -19.799 1.00 75.00 114 LYS A CA 1
ATOM 921 C C . LYS A 1 114 ? -3.551 -4.453 -20.856 1.00 75.00 114 LYS A C 1
ATOM 923 O O . LYS A 1 114 ? -4.287 -4.734 -21.796 1.00 75.00 114 LYS A O 1
ATOM 928 N N . ARG A 1 115 ? -2.381 -5.060 -20.662 1.00 70.88 115 ARG A N 1
ATOM 929 C CA . ARG A 1 115 ? -1.947 -6.197 -21.479 1.00 70.88 115 ARG A 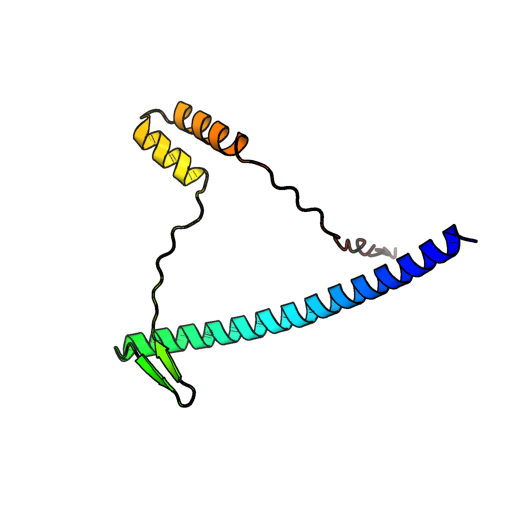CA 1
ATOM 930 C C . ARG A 1 115 ? -2.717 -7.450 -21.060 1.00 70.88 115 ARG A C 1
ATOM 932 O O . ARG A 1 115 ? -2.561 -7.924 -19.935 1.00 70.88 115 ARG A O 1
ATOM 939 N N . MET A 1 116 ? -3.536 -7.994 -21.955 1.00 73.12 116 MET A N 1
ATOM 940 C CA . MET A 1 116 ? -4.216 -9.276 -21.755 1.00 73.12 116 MET A CA 1
ATOM 941 C C . MET A 1 116 ? -3.439 -10.368 -22.495 1.00 73.12 116 MET A C 1
ATOM 943 O O . MET A 1 116 ? -3.310 -10.315 -23.714 1.00 73.12 116 MET A O 1
ATOM 947 N N . LYS A 1 117 ? -2.883 -11.348 -21.772 1.00 67.69 117 LYS A N 1
ATOM 948 C CA . LYS A 1 117 ? -2.317 -12.545 -22.410 1.00 67.69 117 LYS A CA 1
ATOM 949 C C . LYS A 1 117 ? -3.480 -13.427 -22.864 1.00 67.69 117 LYS A C 1
ATOM 951 O O . LYS A 1 117 ? -4.360 -13.721 -22.055 1.00 67.69 117 LYS A O 1
ATOM 956 N N . LEU A 1 118 ? -3.494 -13.834 -24.132 1.00 67.06 118 LEU A N 1
ATOM 957 C CA . LEU A 1 118 ? -4.449 -14.835 -24.603 1.00 67.06 118 LEU A CA 1
ATOM 958 C C . LEU A 1 118 ? -4.204 -16.150 -23.842 1.00 67.06 118 LEU A C 1
ATOM 960 O O . LEU A 1 118 ? -3.044 -16.509 -23.617 1.00 67.06 118 LEU A O 1
ATOM 964 N N . PRO A 1 119 ? -5.261 -16.860 -23.411 1.00 56.62 119 PRO A N 1
ATOM 965 C CA . PRO A 1 119 ? -5.101 -18.140 -22.741 1.00 56.62 119 PRO A CA 1
ATOM 966 C C . PRO A 1 119 ? -4.408 -19.126 -23.684 1.00 56.62 119 PRO A C 1
ATOM 968 O O . PRO A 1 119 ? -4.817 -19.299 -24.833 1.00 56.62 119 PRO A O 1
ATOM 971 N N . ASN A 1 120 ? -3.353 -19.770 -23.185 1.00 54.25 120 ASN A N 1
ATOM 972 C CA . ASN A 1 120 ? -2.625 -20.798 -23.913 1.00 54.25 120 ASN A CA 1
ATOM 973 C C . ASN A 1 120 ? -3.587 -21.973 -24.157 1.00 54.25 120 ASN A C 1
ATOM 975 O O . ASN A 1 120 ? -3.959 -22.677 -23.213 1.00 54.25 120 ASN A O 1
ATOM 979 N N . LYS A 1 121 ? -4.057 -22.160 -25.397 1.00 53.72 121 LYS A N 1
ATOM 980 C CA . LYS A 1 121 ? -4.828 -23.351 -25.775 1.00 53.72 121 LYS A CA 1
ATOM 981 C C . LYS A 1 121 ? -3.877 -24.547 -25.718 1.00 53.72 121 LYS A C 1
ATOM 983 O O . LYS A 1 121 ? -3.269 -24.903 -26.719 1.00 53.72 121 LYS A O 1
ATOM 988 N N . ASN A 1 122 ? -3.748 -25.171 -24.549 1.00 52.78 122 ASN A N 1
ATOM 989 C CA . ASN A 1 122 ? -3.155 -26.500 -24.440 1.00 52.78 122 ASN A CA 1
ATOM 990 C C . ASN A 1 122 ? -4.046 -27.468 -25.230 1.00 52.78 122 ASN A C 1
ATOM 992 O O . ASN A 1 122 ? -5.091 -27.908 -24.744 1.00 52.78 122 ASN A O 1
ATOM 996 N N . VAL A 1 123 ? -3.651 -27.757 -26.470 1.00 51.16 123 VAL A N 1
ATOM 997 C CA . VAL A 1 123 ? -4.231 -28.812 -27.299 1.00 51.16 123 VAL A CA 1
ATOM 998 C C . VAL A 1 123 ? -3.960 -30.136 -26.587 1.00 51.16 123 VAL A C 1
ATOM 1000 O O . VAL A 1 123 ? -2.854 -30.662 -26.625 1.00 51.16 123 VAL A O 1
ATOM 1003 N N . LYS A 1 124 ? -4.964 -30.665 -25.883 1.00 47.16 124 LYS A N 1
ATOM 1004 C CA . LYS A 1 124 ? -4.948 -32.049 -25.404 1.00 47.16 124 LYS A CA 1
ATOM 1005 C C . LYS A 1 124 ? -5.185 -32.959 -26.610 1.00 47.16 124 LYS A C 1
ATOM 1007 O O . LYS A 1 124 ? -6.331 -33.278 -26.916 1.00 47.16 124 LYS A O 1
ATOM 1012 N N . THR A 1 125 ? -4.129 -33.379 -27.296 1.00 43.72 125 THR A N 1
ATOM 1013 C CA . THR A 1 125 ? -4.176 -34.578 -28.139 1.00 43.72 125 THR A CA 1
ATOM 1014 C C . THR A 1 125 ? -4.389 -35.783 -27.222 1.00 43.72 125 THR A C 1
ATOM 1016 O O . THR A 1 125 ? -3.471 -36.266 -26.566 1.00 43.72 125 THR A O 1
ATOM 1019 N N . LYS A 1 126 ? -5.642 -36.236 -27.114 1.00 40.91 126 LYS A N 1
ATOM 1020 C CA . LYS A 1 126 ? -5.950 -37.597 -26.667 1.00 40.91 126 LYS A CA 1
ATOM 1021 C C . LYS A 1 126 ? -5.563 -38.524 -27.819 1.00 40.91 126 LYS A C 1
ATOM 1023 O O . LYS A 1 126 ? -6.298 -38.585 -28.799 1.00 40.91 126 LYS A O 1
ATOM 1028 N N . ASN A 1 127 ? -4.420 -39.196 -27.714 1.00 45.03 127 ASN A N 1
ATOM 1029 C CA . ASN A 1 127 ? -4.178 -40.378 -28.534 1.00 45.03 127 ASN A CA 1
ATOM 1030 C C . ASN A 1 127 ? -5.041 -41.517 -27.977 1.00 45.03 127 ASN A C 1
ATOM 1032 O O . ASN A 1 127 ? -5.035 -41.761 -26.767 1.00 45.03 127 ASN A O 1
ATOM 1036 N N . ILE A 1 128 ? -5.832 -42.102 -28.875 1.00 46.03 128 ILE A N 1
ATOM 1037 C CA . ILE A 1 128 ? -6.571 -43.360 -28.722 1.00 46.03 128 ILE A CA 1
ATOM 1038 C C . ILE A 1 128 ? -5.582 -44.505 -28.918 1.00 46.03 128 ILE A C 1
ATOM 1040 O O . ILE A 1 128 ? -4.723 -44.360 -29.818 1.00 46.03 128 ILE A O 1
#

Foldseek 3Di:
DVVVVVVVVVVVVVVVVVVVVVVCVVVVVVVVVVVVVVVVVVVVVVVVCVVVVPQWDQDPVGIDGPDDDDDDDDDDLVNQLVVLCVVVVDSVVSNVVSVVVVVPDDDDDDDDDDDDDDPDPPPPPPDD

Radius of gyration: 26.83 Å; Cα contacts (8 Å, |Δi|>4): 36; chains: 1; bounding box: 60×53×72 Å

Nearest PDB structures (foldseek):
  3kxy-assembly2_T  TM=4.178E-01  e=4.425E+00  Pseudomonas aeruginosa
  3kxy-assembly4_V  TM=2.696E-01  e=3.852E+00  Pseudomonas aeruginosa
  8i7o-assembly1_D9  TM=3.415E-01  e=9.482E+00  Mus musculus

Secondary structure (DSSP, 8-state):
-HHHHHHHHHHHHHHHHHHHHHHHHHHHHHHHHHHHHHHHHHHHHHHHHHHHT-SEEEETTEEEE------PPP--HHHHHHHHHHHHS-HHHHHHHHHHHHHTSPP--------PPPP---------

Solvent-accessible surface area (backbone atoms only — not comparable to full-atom values): 8002 Å² total; per-residue (Å²): 117,75,67,59,54,54,52,52,55,50,50,54,52,50,52,51,50,51,53,49,55,50,52,51,50,54,52,50,50,53,50,50,52,55,52,48,54,49,50,53,53,48,52,53,49,52,52,50,32,60,75,66,71,41,67,61,47,83,48,101,89,47,76,47,66,81,77,87,81,88,73,85,74,82,91,46,72,68,58,49,27,50,54,34,22,73,74,64,76,35,67,68,60,16,48,54,51,40,50,53,58,59,70,69,50,82,83,81,87,78,91,70,94,74,91,76,80,76,80,80,80,77,78,78,80,78,82,130

=== Feature glossary ===
A reading guide for the features in this record.

Start from the sequence.

  · Sequence gives the chain of amino acids in standard one-letter code (A=alanine, C=cysteine, …, Y=tyrosine), read N→C. It is the only feature that is directly encoded by the gene; all structural features are derived from the folded form of this sequence.

Fold it, and you get atomic coordinates and the backbone conformation that goes with them.

  · Structure coordinates are given as an mmCIF _atom_site loop: one row per atom with element, residue name, chain id, sequence number, and x/y/z position in Å. Only the four main-chain atoms per residue are included here; side chains are omitted to keep the record compact.

  · Backbone dihedral angles. Every residue except chain termini has a φ (preceding-C → N → Cα → C) and a ψ (N → Cα → C → next-N). They are reported in degrees following the IUPAC sign convention. Secondary structure is essentially a statement about which (φ, ψ) basin each residue occupies.

  · Eight-state secondary structure (DSSP): H is the canonical α-helix, G the tighter 3₁₀-helix, I the wider π-helix; E/B are β-structure, T and S are turns and bends, and '-' is everything else. DSSP derives these from the pattern of main-chain N–H···O=C hydrogen bonds, not from the sequence.

  · SS3 is a coarse helix/strand/coil call (letters a/b/c) made by the P-SEA algorithm from inter-Cα distances and dihedrals. It is less detailed than DSSP but needs only Cα positions.

Summarize the fold with a handful of shape descriptors and a per-residue structural alphabet.

  · Radius of gyration (Rg) is the root-mean-square distance of Cα atoms from their centroid — a single number for overall size and compactness. A globular domain of N residues has Rg ≈ 2.2·N^0.38 Å; an extended or disordered chain has a much larger Rg. The Cα contact count is the number of residue pairs whose Cα atoms are within 8 Å and are more than four positions apart in sequence — a standard proxy for tertiary packing density. The bounding box is the smallest axis-aligned box enclosing all Cα atoms.

  · 3Di is Foldseek's structural alphabet. Each residue is assigned one of twenty discrete states based on how its Cα sits relative to its spatial (not sequential) neighbors. Aligning 3Di strings finds structural homologs roughly as well as full 3D superposition, but orders of magnitude faster.

  · Solvent-accessible surface area (SASA) is the area in Å² traced out by the centre of a 1.4 Å probe sphere (a water molecule) rolled over the protein's van der Waals surface (Shrake–Rupley / Lee–Richards construction). Buried residues have near-zero SASA; fully exposed residues can exceed 200 Å². The total SASA scales roughly with the number of surface residues.

Ask how reliable the model is.

  · For AlphaFold models, the B-factor field carries pLDDT — the model's own estimate of local accuracy on a 0–100 scale. Regions with pLDDT<50 should be treated as essentially unmodeled; they often correspond to intrinsically disordered segments.

  · For experimental (PDB) structures, the B-factor (temperature factor) quantifies the positional spread of each atom in the crystal — a combination of thermal vibration and static disorder — in units of Å². High B-factors mark flexible loops or poorly resolved regions; low B-factors mark the rigid, well-ordered core.

  · Predicted Aligned Error (PAE) is an AlphaFold confidence matrix: entry (i, j) is the expected error in the position of residue j, in ångströms, when the prediction is superimposed on the true structure at residue i. Low PAE within a block of residues means that block is internally rigid and well-predicted; high PAE between two blocks means their relative placement is uncertain even if each block individually is confident.

Place it in context: what it resembles, what it is annotated as, and how it looks.

  · Structural nearest neighbors (via Foldseek easy-search vs the PDB). Reported per hit: target PDB id, E-value, and alignment TM-score. A TM-score above ~0.5 is the conventional threshold for 'same fold'.

  · Functional annotations link the protein to curated databases. InterPro entries identify conserved domains and families by matching the sequence against member-database signatures (Pfam, PROSITE, CDD, …). Gene Ontology (GO) terms describe molecular function, biological process, and cellular component in a controlled vocabulary. CATH places the structure in a hierarchical fold classification (Class/Architecture/Topology/Homologous-superfamily). The organism is the source species.

  · The contact map is a binary N×N matrix image: pixel (i, j) is dark where Cα_i and Cα_j are within 8 Å and |i−j|>4. Because the |i−j|>4 filter removes local helical contacts, off-diagonal stripes parallel to the main diagonal indicate parallel β-sheets; stripes perpendicular to it indicate antiparallel β-sheets. The Ramachandran plot scatters every residue's (φ, ψ) pair against the sterically allowed regions. The PAE heatmap renders the predicted-aligned-error matrix.

  · Six rendered views show the 3D structure from the faces of a cube — i.e. along ±x, ±y, ±z. Rendering representation is drawn randomly per protein from cartoon (secondary-structure ribbons), sticks (backbone bonds), or molecular surface; coloring is either N→C rainbow (blue at the N-terminus through red at the C-terminus) or one color per chain.